Protein AF-A0A7C1I0R9-F1 (afdb_monomer_lite)

Secondary structure (DSSP, 8-state):
--HHHHHHHHHHHHHHHHSSS--EEEEEEEEEE-SSEEEEEEEEEEEEETTEEEEEEEEEEEEETTEEEEEEEEE-HHHHHHHHHHH-

Structure (mmCIF, N/CA/C/O backbone):
data_AF-A0A7C1I0R9-F1
#
_entry.id   AF-A0A7C1I0R9-F1
#
loop_
_atom_site.group_PDB
_atom_site.id
_atom_site.type_symbol
_atom_site.label_atom_id
_atom_site.label_alt_id
_atom_site.label_comp_id
_atom_site.label_asym_id
_atom_site.label_entity_id
_atom_site.label_seq_id
_atom_site.pdbx_PDB_ins_code
_atom_site.Cartn_x
_atom_site.Cartn_y
_atom_site.Cartn_z
_atom_site.occupancy
_atom_site.B_iso_or_equiv
_atom_site.auth_seq_id
_atom_site.auth_comp_id
_atom_site.auth_asym_id
_atom_site.auth_atom_id
_atom_site.pdbx_PDB_model_num
ATOM 1 N N . MET A 1 1 ? 15.941 -1.181 -44.575 1.00 53.53 1 MET A N 1
ATOM 2 C CA . MET A 1 1 ? 15.578 -0.465 -43.330 1.00 53.53 1 MET A CA 1
ATOM 3 C C . MET A 1 1 ? 16.847 0.100 -42.714 1.00 53.53 1 MET A C 1
ATOM 5 O O . MET A 1 1 ? 17.800 -0.647 -42.550 1.00 53.53 1 MET A O 1
ATOM 9 N N . HIS A 1 2 ? 16.918 1.416 -42.494 1.00 50.00 2 HIS A N 1
ATOM 10 C CA . HIS A 1 2 ? 18.142 2.071 -42.019 1.00 50.00 2 HIS A CA 1
ATOM 11 C C . HIS A 1 2 ? 18.398 1.746 -40.535 1.00 50.00 2 HIS A C 1
ATOM 13 O O . HIS A 1 2 ? 17.464 1.850 -39.739 1.00 50.00 2 HIS A O 1
ATOM 19 N N . PRO A 1 3 ? 19.640 1.426 -40.128 1.00 65.44 3 PRO A N 1
ATOM 20 C CA . PRO A 1 3 ? 19.969 0.998 -38.760 1.00 65.44 3 PRO A CA 1
ATOM 21 C C . PRO A 1 3 ? 19.609 2.043 -37.691 1.00 65.44 3 PRO A C 1
ATOM 23 O O . PRO A 1 3 ? 19.319 1.687 -36.552 1.00 65.44 3 PRO A O 1
ATOM 26 N N . ARG A 1 4 ? 19.547 3.323 -38.083 1.00 66.50 4 ARG A N 1
ATOM 27 C CA . ARG A 1 4 ? 19.121 4.455 -37.243 1.00 66.50 4 ARG A CA 1
ATOM 28 C C . ARG A 1 4 ? 17.641 4.398 -36.844 1.00 66.50 4 ARG A C 1
ATOM 30 O O . ARG A 1 4 ? 17.285 4.814 -35.751 1.00 66.50 4 ARG A O 1
ATOM 37 N N . ILE A 1 5 ? 16.783 3.861 -37.712 1.00 69.50 5 ILE A N 1
ATOM 38 C CA . ILE A 1 5 ? 15.339 3.735 -37.452 1.00 69.50 5 ILE A CA 1
ATOM 39 C C . ILE A 1 5 ? 15.087 2.620 -36.431 1.00 69.50 5 ILE A C 1
ATOM 41 O O . ILE A 1 5 ? 14.241 2.768 -35.556 1.00 69.50 5 ILE A O 1
ATOM 45 N N . LEU A 1 6 ? 15.866 1.536 -36.500 1.00 69.06 6 LEU A N 1
ATOM 46 C CA . LEU A 1 6 ? 15.765 0.414 -35.565 1.00 69.06 6 LEU A CA 1
ATOM 47 C C . LEU A 1 6 ? 16.173 0.821 -34.140 1.00 69.06 6 LEU A C 1
ATOM 49 O O . LEU A 1 6 ? 15.535 0.425 -33.171 1.00 69.06 6 LEU A O 1
ATOM 53 N N . THR A 1 7 ? 17.215 1.649 -34.018 1.00 73.19 7 THR A N 1
ATOM 54 C CA . THR A 1 7 ? 17.691 2.163 -32.723 1.00 73.19 7 THR A CA 1
ATOM 55 C C . THR A 1 7 ? 16.699 3.138 -32.102 1.00 73.19 7 THR A C 1
ATOM 57 O O . THR A 1 7 ? 16.444 3.057 -30.907 1.00 73.19 7 THR A O 1
ATOM 60 N N . LEU A 1 8 ? 16.091 4.012 -32.908 1.00 71.94 8 LEU A N 1
ATOM 61 C CA . LEU A 1 8 ? 15.020 4.904 -32.457 1.00 71.94 8 LEU A CA 1
ATOM 62 C C . LEU A 1 8 ? 13.789 4.129 -31.972 1.00 71.94 8 LEU A C 1
ATOM 64 O O . LEU A 1 8 ? 13.241 4.465 -30.927 1.00 71.94 8 LEU A O 1
ATOM 68 N N . PHE A 1 9 ? 13.394 3.063 -32.676 1.00 74.50 9 PHE A N 1
ATOM 69 C CA . PHE A 1 9 ? 12.294 2.195 -32.244 1.00 74.50 9 PHE A CA 1
ATOM 70 C C . PHE A 1 9 ? 12.605 1.465 -30.934 1.00 74.50 9 PHE A C 1
ATOM 72 O O . PHE A 1 9 ? 11.744 1.387 -30.063 1.00 74.50 9 PHE A O 1
ATOM 79 N N . ALA A 1 10 ? 13.836 0.973 -30.766 1.00 72.50 10 ALA A N 1
ATOM 80 C CA . ALA A 1 10 ? 14.271 0.352 -29.518 1.00 72.50 10 ALA A CA 1
ATOM 81 C C . ALA A 1 10 ? 14.283 1.358 -28.356 1.00 72.50 10 ALA A C 1
ATOM 83 O O . ALA A 1 10 ? 13.788 1.051 -27.277 1.00 72.50 10 ALA A O 1
ATOM 84 N N . LEU A 1 11 ? 14.780 2.578 -28.579 1.00 71.75 11 LEU A N 1
ATOM 85 C CA . LEU A 1 11 ? 14.808 3.623 -27.553 1.00 71.75 11 LEU A CA 1
ATOM 86 C C . LEU A 1 11 ? 13.393 4.064 -27.153 1.00 71.75 11 LEU A C 1
ATOM 88 O O . LEU A 1 11 ? 13.111 4.264 -25.977 1.00 71.75 11 LEU A O 1
ATOM 92 N N . PHE A 1 12 ? 12.492 4.174 -28.130 1.00 69.25 12 PHE A N 1
ATOM 93 C CA . PHE A 1 12 ? 11.089 4.507 -27.908 1.00 69.25 12 PHE A CA 1
ATOM 94 C C . PHE A 1 12 ? 10.337 3.392 -27.171 1.00 69.25 12 PHE A C 1
ATOM 96 O O . PHE A 1 12 ? 9.562 3.677 -26.264 1.00 69.25 12 PHE A O 1
ATOM 103 N N . ALA A 1 13 ? 10.611 2.125 -27.498 1.00 65.44 13 ALA A N 1
ATOM 104 C CA . ALA A 1 13 ? 10.070 0.979 -26.770 1.00 65.44 13 ALA A CA 1
ATOM 105 C C . ALA A 1 13 ? 10.560 0.946 -25.315 1.00 65.44 13 ALA A C 1
ATOM 107 O O . ALA A 1 13 ? 9.771 0.675 -24.419 1.00 65.44 13 ALA A O 1
ATOM 108 N N . VAL A 1 14 ? 11.828 1.287 -25.066 1.00 64.69 14 VAL A N 1
ATOM 109 C CA . VAL A 1 14 ? 12.365 1.427 -23.705 1.00 64.69 14 VAL A CA 1
ATOM 110 C C . VAL A 1 14 ? 11.669 2.575 -22.969 1.00 64.69 14 VAL A C 1
ATOM 112 O O . VAL A 1 14 ? 11.171 2.369 -21.870 1.00 64.69 14 VAL A O 1
ATOM 115 N N . LEU A 1 15 ? 11.544 3.754 -23.584 1.00 61.66 15 LEU A N 1
ATOM 116 C CA . LEU A 1 15 ? 10.880 4.922 -22.986 1.00 61.66 15 LEU A CA 1
ATOM 117 C C . LEU A 1 15 ? 9.395 4.682 -22.659 1.00 61.66 15 LEU A C 1
ATOM 119 O O . LEU A 1 15 ? 8.918 5.167 -21.638 1.00 61.66 15 LEU A O 1
ATOM 123 N N . MET A 1 16 ? 8.684 3.901 -23.476 1.00 55.16 16 MET A N 1
ATOM 124 C CA . MET A 1 16 ? 7.288 3.502 -23.235 1.00 55.16 16 MET A CA 1
ATOM 125 C C . MET A 1 16 ? 7.117 2.602 -22.001 1.00 55.16 16 MET A C 1
ATOM 127 O O . MET A 1 16 ? 6.063 2.622 -21.372 1.00 55.16 16 MET A O 1
ATOM 131 N N . ILE A 1 17 ? 8.146 1.835 -21.622 1.00 54.88 17 ILE A N 1
ATOM 132 C CA . ILE A 1 17 ? 8.133 1.034 -20.385 1.00 54.88 17 ILE A CA 1
ATOM 133 C C . ILE A 1 17 ? 8.313 1.941 -19.154 1.00 54.88 17 ILE A C 1
ATOM 135 O O . ILE A 1 17 ? 7.838 1.607 -18.076 1.00 54.88 17 ILE A O 1
ATOM 139 N N . PHE A 1 18 ? 8.950 3.106 -19.316 1.00 50.78 18 PHE A N 1
ATOM 140 C CA . PHE A 1 18 ? 9.210 4.069 -18.239 1.00 50.78 18 PHE A CA 1
ATOM 141 C C . PHE A 1 18 ? 8.140 5.167 -18.088 1.00 50.78 18 PHE A C 1
ATOM 143 O O . PHE A 1 18 ? 8.219 5.951 -17.145 1.00 50.78 18 PHE A O 1
ATOM 150 N N . SER A 1 19 ? 7.161 5.277 -18.998 1.00 45.72 19 SER A N 1
ATOM 151 C CA . SER A 1 19 ? 6.158 6.360 -18.970 1.00 45.72 19 SER A CA 1
ATOM 152 C C . SER A 1 19 ? 4.946 6.088 -18.075 1.00 45.72 19 SER A C 1
ATOM 154 O O . SER A 1 19 ? 4.220 7.017 -17.733 1.00 45.72 19 SER A O 1
ATOM 156 N N . CYS A 1 20 ? 4.718 4.836 -17.68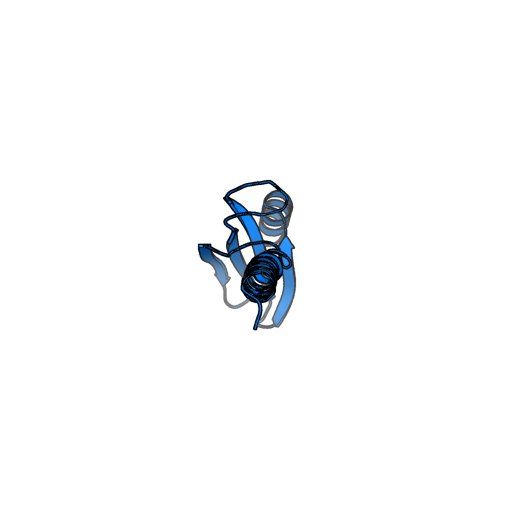3 1.00 50.34 20 CYS A N 1
ATOM 157 C CA . CYS A 1 20 ? 4.067 4.562 -16.408 1.00 50.34 20 CYS A CA 1
ATOM 158 C C . CYS A 1 20 ? 5.215 4.501 -15.421 1.00 50.34 20 CYS A C 1
ATOM 160 O O . CYS A 1 20 ? 6.116 3.689 -15.625 1.00 50.34 20 CYS A O 1
ATOM 162 N N . GLY A 1 21 ? 5.232 5.355 -14.403 1.00 45.53 21 GLY A N 1
ATOM 163 C CA . GLY A 1 21 ? 6.189 5.170 -13.328 1.00 45.53 21 GLY A CA 1
ATOM 164 C C . GLY A 1 21 ? 6.224 3.695 -12.915 1.00 45.53 21 GLY A C 1
ATOM 165 O O . GLY A 1 21 ? 5.202 3.004 -12.936 1.00 45.53 21 GLY A O 1
ATOM 166 N N . CYS A 1 22 ? 7.413 3.263 -12.501 1.00 61.94 22 CYS A N 1
ATOM 167 C CA . CYS A 1 22 ? 7.537 2.221 -11.506 1.00 61.94 22 CYS A CA 1
ATOM 168 C C . CYS A 1 22 ? 7.519 0.760 -12.016 1.00 61.94 22 CYS A C 1
ATOM 170 O O . CYS A 1 22 ? 6.511 0.062 -11.956 1.00 61.94 22 CYS A O 1
ATOM 172 N N . VAL A 1 23 ? 8.692 0.237 -12.411 1.00 67.94 23 VAL A N 1
ATOM 173 C CA . VAL A 1 23 ? 8.935 -1.222 -12.446 1.00 67.94 23 VAL A CA 1
ATOM 174 C C . VAL A 1 23 ? 8.671 -1.765 -11.042 1.00 67.94 23 VAL A C 1
ATOM 176 O O . VAL A 1 23 ? 9.483 -1.556 -10.139 1.00 67.94 23 VAL A O 1
ATOM 179 N N . GLU A 1 24 ? 7.524 -2.407 -10.837 1.00 74.31 24 GLU A N 1
ATOM 180 C CA . GLU A 1 24 ? 7.207 -3.067 -9.574 1.00 74.31 24 GLU A CA 1
ATOM 181 C C . GLU A 1 24 ? 8.145 -4.259 -9.402 1.00 74.31 24 GLU A C 1
ATOM 183 O O . GLU A 1 24 ? 8.204 -5.157 -10.243 1.00 74.31 24 GLU A O 1
ATOM 188 N N . ILE A 1 25 ? 8.922 -4.239 -8.324 1.00 83.81 25 ILE A N 1
ATOM 189 C CA . ILE A 1 25 ? 9.886 -5.299 -8.010 1.00 83.81 25 ILE A CA 1
ATOM 190 C C . ILE A 1 25 ? 9.338 -6.288 -6.987 1.00 83.81 25 ILE A C 1
ATOM 192 O O . ILE A 1 25 ? 9.905 -7.363 -6.803 1.00 83.81 25 ILE A O 1
ATOM 196 N N . GLY A 1 26 ? 8.240 -5.939 -6.321 1.00 82.75 26 GLY A N 1
ATOM 197 C CA . GLY A 1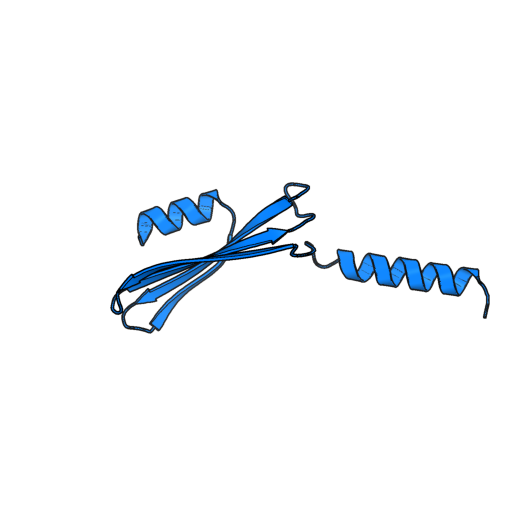 26 ? 7.561 -6.836 -5.408 1.00 82.75 26 GLY A CA 1
ATOM 198 C C . GLY A 1 26 ? 6.387 -6.177 -4.707 1.00 82.75 26 GLY A C 1
ATOM 199 O O . GLY A 1 26 ? 6.358 -4.961 -4.519 1.00 82.75 26 GLY A O 1
ATOM 200 N N . SER A 1 27 ? 5.465 -7.023 -4.261 1.00 87.38 27 SER A N 1
ATOM 201 C CA . SER A 1 27 ? 4.355 -6.643 -3.399 1.00 87.38 27 SER A CA 1
ATOM 202 C C . SER A 1 27 ? 4.298 -7.527 -2.161 1.00 87.38 27 SER A C 1
ATOM 204 O O . SER A 1 27 ? 4.633 -8.711 -2.187 1.00 87.38 27 SER A O 1
ATOM 206 N N . THR A 1 28 ? 3.893 -6.936 -1.040 1.00 87.62 28 THR A N 1
ATOM 207 C CA . THR A 1 28 ? 3.621 -7.657 0.206 1.00 87.62 28 THR A CA 1
ATOM 208 C C . THR A 1 28 ? 2.243 -7.272 0.701 1.00 87.62 28 THR A C 1
ATOM 210 O O . THR A 1 28 ? 1.956 -6.098 0.900 1.00 87.62 28 THR A O 1
ATOM 213 N N . THR A 1 29 ? 1.390 -8.264 0.933 1.00 88.31 29 THR A N 1
ATOM 214 C CA . THR A 1 29 ? 0.049 -8.043 1.481 1.00 88.31 29 THR A CA 1
ATOM 215 C C . THR A 1 29 ? 0.035 -8.338 2.972 1.00 88.31 29 THR A C 1
ATOM 217 O O . THR A 1 29 ? 0.581 -9.345 3.426 1.00 88.31 29 THR A O 1
ATOM 220 N N . ARG A 1 30 ? -0.604 -7.464 3.744 1.00 84.56 30 ARG A N 1
ATOM 221 C CA . ARG A 1 30 ? -0.908 -7.666 5.159 1.00 84.56 30 ARG A CA 1
ATOM 222 C C . ARG A 1 30 ? -2.385 -7.396 5.362 1.00 84.56 30 ARG A C 1
ATOM 224 O O . ARG A 1 30 ? -2.868 -6.334 4.995 1.00 84.56 30 ARG A O 1
ATOM 231 N N . SER A 1 31 ? -3.091 -8.344 5.960 1.00 81.25 31 SER A N 1
ATOM 232 C CA . SER A 1 31 ? -4.473 -8.143 6.377 1.00 81.25 31 SER A CA 1
ATOM 233 C C . SER A 1 31 ? -4.555 -8.244 7.894 1.00 81.25 31 SER A C 1
ATOM 235 O O . SER A 1 31 ? -3.941 -9.128 8.494 1.00 81.25 31 SER A O 1
ATOM 237 N N . ALA A 1 32 ? -5.267 -7.306 8.505 1.00 77.75 32 ALA A N 1
ATOM 238 C CA . ALA A 1 32 ? -5.552 -7.275 9.928 1.00 77.75 32 ALA A CA 1
ATOM 239 C C . ALA A 1 32 ? -7.056 -7.070 10.126 1.00 77.75 32 ALA A C 1
ATOM 241 O O . ALA A 1 32 ? -7.656 -6.221 9.473 1.00 77.75 32 ALA A O 1
ATOM 242 N N . GLY A 1 33 ? -7.665 -7.850 11.019 1.00 75.81 33 GLY A N 1
ATOM 243 C CA . GLY A 1 33 ? -9.084 -7.733 11.347 1.00 75.81 33 GLY A CA 1
ATOM 244 C C . GLY A 1 33 ? -9.806 -9.074 11.413 1.00 75.81 33 GLY A C 1
ATOM 245 O O . GLY A 1 33 ? -9.193 -10.132 11.565 1.00 75.81 33 GLY A O 1
ATOM 246 N N . ASN A 1 34 ? -11.131 -9.019 11.344 1.00 74.00 34 ASN A N 1
ATOM 247 C CA . ASN A 1 34 ? -12.027 -10.168 11.396 1.00 74.00 34 ASN A CA 1
ATOM 248 C C . ASN A 1 34 ? -13.087 -10.075 10.283 1.00 74.00 34 ASN A C 1
ATOM 250 O O . ASN A 1 34 ? -13.116 -9.131 9.505 1.00 74.00 34 ASN A O 1
ATOM 254 N N . VAL A 1 35 ? -13.996 -11.049 10.221 1.00 69.44 35 VAL A N 1
ATOM 255 C CA . VAL A 1 35 ? -15.044 -11.116 9.180 1.00 69.44 35 VAL A CA 1
ATOM 256 C C . VAL A 1 35 ? -15.985 -9.894 9.185 1.00 69.44 35 VAL A C 1
ATOM 258 O O . VAL A 1 35 ? -16.630 -9.602 8.180 1.00 69.44 35 VAL A O 1
ATOM 261 N N . LEU A 1 36 ? -16.085 -9.173 10.306 1.00 72.75 36 LEU A N 1
ATOM 262 C CA . LEU A 1 36 ? -16.966 -8.010 10.450 1.00 72.75 36 LEU A CA 1
ATOM 263 C C . LEU A 1 36 ? -16.277 -6.699 10.063 1.00 72.75 36 LEU A C 1
ATOM 265 O O . LEU A 1 36 ? -16.946 -5.789 9.574 1.00 72.75 36 LEU A O 1
ATOM 269 N N . ALA A 1 37 ? -14.967 -6.603 10.272 1.00 80.88 37 ALA A N 1
ATOM 270 C CA . ALA A 1 37 ? -14.142 -5.484 9.852 1.00 80.88 37 ALA A CA 1
ATOM 271 C C . ALA A 1 37 ? -12.723 -5.983 9.554 1.00 80.88 37 ALA A C 1
ATOM 273 O O . ALA A 1 37 ? -12.034 -6.449 10.466 1.00 80.88 37 ALA A O 1
ATOM 274 N N . ASP A 1 38 ? -12.293 -5.875 8.296 1.00 84.88 38 ASP A N 1
ATOM 275 C CA . ASP A 1 38 ? -10.922 -6.168 7.878 1.00 84.88 38 ASP A CA 1
ATOM 276 C C . ASP A 1 38 ? -10.280 -4.968 7.186 1.00 84.88 38 ASP A C 1
ATOM 278 O O . ASP A 1 38 ? -10.935 -4.195 6.485 1.00 84.88 38 ASP A O 1
ATOM 282 N N . VAL A 1 39 ? -8.984 -4.809 7.421 1.00 86.12 39 VAL A N 1
ATOM 283 C CA . VAL A 1 39 ? -8.123 -3.856 6.734 1.00 86.12 39 VAL A CA 1
ATOM 284 C C . VAL A 1 39 ? -7.056 -4.662 6.013 1.00 86.12 39 VAL A C 1
ATOM 286 O O . VAL A 1 39 ? -6.253 -5.365 6.627 1.00 86.12 39 VAL A O 1
ATOM 289 N N . GLU A 1 40 ? -7.049 -4.573 4.694 1.00 89.62 40 GLU A N 1
ATOM 290 C CA . GLU A 1 40 ? -6.054 -5.158 3.811 1.00 89.62 40 GLU A CA 1
ATOM 291 C C . GLU A 1 40 ? -5.147 -4.043 3.288 1.00 89.62 40 GLU A C 1
ATOM 293 O O . GLU A 1 40 ? -5.610 -3.061 2.714 1.00 89.62 40 GLU A O 1
ATOM 298 N N . ILE A 1 41 ? -3.846 -4.187 3.516 1.00 89.50 41 ILE A N 1
ATOM 299 C CA . ILE A 1 41 ? -2.807 -3.252 3.093 1.00 89.50 41 ILE A CA 1
ATOM 300 C C . ILE A 1 41 ? -1.873 -4.012 2.158 1.00 89.50 41 ILE A C 1
ATOM 302 O O . ILE A 1 41 ? -1.252 -5.002 2.556 1.00 89.50 41 ILE A O 1
ATOM 306 N N . VAL A 1 42 ? -1.750 -3.544 0.924 1.00 91.00 42 VAL A N 1
ATOM 307 C CA . VAL A 1 42 ? -0.804 -4.058 -0.064 1.00 91.00 42 VAL A CA 1
ATOM 308 C C . VAL A 1 42 ? 0.313 -3.035 -0.214 1.00 91.00 42 VAL A C 1
ATOM 310 O O . VAL A 1 42 ? 0.097 -1.923 -0.678 1.00 91.00 42 VAL A O 1
ATOM 313 N N . GLU A 1 43 ? 1.517 -3.391 0.219 1.00 90.62 43 GLU A N 1
ATOM 314 C CA . GLU A 1 43 ? 2.721 -2.598 -0.015 1.00 90.62 43 GLU A CA 1
ATOM 315 C C . GLU A 1 43 ? 3.292 -2.971 -1.383 1.00 90.62 43 GLU A C 1
ATOM 317 O O . GLU A 1 43 ? 3.694 -4.116 -1.585 1.00 90.62 43 GLU A O 1
ATOM 322 N N . HIS A 1 44 ? 3.365 -2.006 -2.291 1.00 88.50 44 HIS A N 1
ATOM 323 C CA . HIS A 1 44 ? 4.005 -2.121 -3.595 1.00 88.50 44 HIS A CA 1
ATOM 324 C C . HIS A 1 44 ? 5.373 -1.451 -3.545 1.00 88.50 44 HIS A C 1
ATOM 326 O O . HIS A 1 44 ? 5.489 -0.275 -3.195 1.00 88.50 44 HIS A O 1
ATOM 332 N N . THR A 1 45 ? 6.419 -2.196 -3.893 1.00 86.75 45 THR A N 1
ATOM 333 C CA . THR A 1 45 ? 7.775 -1.660 -4.009 1.00 86.75 45 THR A CA 1
ATOM 334 C C . THR A 1 45 ? 8.137 -1.503 -5.470 1.00 86.75 45 THR A C 1
ATOM 336 O O . THR A 1 45 ? 8.066 -2.444 -6.261 1.00 86.75 45 THR A O 1
ATOM 339 N N . TYR A 1 46 ? 8.608 -0.316 -5.802 1.00 83.50 46 TYR A N 1
ATOM 340 C CA . TYR A 1 46 ? 8.899 0.091 -7.155 1.00 83.50 46 TYR A CA 1
ATOM 341 C C . TYR A 1 46 ? 10.359 0.477 -7.303 1.00 83.50 46 TYR A C 1
ATOM 343 O O . TYR A 1 46 ? 10.894 1.217 -6.488 1.00 83.50 46 TYR A O 1
ATOM 351 N N . LEU A 1 47 ? 11.013 0.004 -8.362 1.00 79.06 47 LEU A N 1
ATOM 352 C CA . LEU A 1 47 ? 12.432 0.263 -8.599 1.00 79.06 47 LEU A CA 1
ATOM 353 C C . LEU A 1 47 ? 12.739 1.760 -8.718 1.00 79.06 47 LEU A C 1
ATOM 355 O O . LEU A 1 47 ? 13.790 2.203 -8.264 1.00 79.06 47 LEU A O 1
ATOM 359 N N . TRP A 1 48 ? 11.826 2.516 -9.326 1.00 74.94 48 TRP A N 1
ATOM 360 C CA . TRP A 1 48 ? 11.957 3.948 -9.556 1.00 74.94 48 TRP A CA 1
ATOM 361 C C . TRP A 1 48 ? 10.583 4.604 -9.465 1.00 74.94 48 TRP A C 1
ATOM 363 O O . TRP A 1 48 ? 9.720 4.286 -10.283 1.00 74.94 48 TRP A O 1
ATOM 373 N N . GLY A 1 49 ? 10.385 5.481 -8.484 1.00 71.75 49 GLY A N 1
ATOM 374 C CA . GLY A 1 49 ? 9.162 6.264 -8.314 1.00 71.75 49 GLY A CA 1
ATOM 375 C C . GLY A 1 49 ? 9.464 7.739 -8.070 1.00 71.75 49 GLY A C 1
ATOM 376 O O . GLY A 1 49 ? 10.610 8.179 -8.185 1.00 71.75 49 GLY A O 1
ATOM 377 N N . ASP A 1 50 ? 8.427 8.504 -7.737 1.00 71.38 50 ASP A N 1
ATOM 378 C CA . ASP A 1 50 ? 8.522 9.963 -7.592 1.00 71.38 50 ASP A CA 1
ATOM 379 C C . ASP A 1 50 ? 9.464 10.390 -6.450 1.00 71.38 50 ASP A C 1
ATOM 381 O O . ASP A 1 50 ? 10.130 11.420 -6.547 1.00 71.38 50 ASP A O 1
ATOM 385 N N . ASP A 1 51 ? 9.604 9.550 -5.418 1.00 73.00 51 ASP A N 1
ATOM 386 C CA . ASP A 1 51 ? 10.513 9.767 -4.282 1.00 73.00 51 ASP A CA 1
ATOM 387 C C . ASP A 1 51 ? 11.948 9.248 -4.526 1.00 73.00 51 ASP A C 1
ATOM 389 O O . ASP A 1 51 ? 12.808 9.349 -3.648 1.00 73.00 51 ASP A O 1
ATOM 393 N N . GLY A 1 52 ? 12.228 8.676 -5.704 1.00 77.69 52 GLY A N 1
ATOM 394 C CA . GLY A 1 52 ? 13.541 8.152 -6.088 1.00 77.69 52 GLY A CA 1
ATOM 395 C C . GLY A 1 52 ? 13.594 6.623 -6.246 1.00 77.69 52 GLY A C 1
ATOM 396 O O . GLY A 1 52 ? 12.597 5.987 -6.594 1.00 77.69 52 GLY A O 1
ATOM 397 N N . PRO A 1 53 ? 14.773 5.994 -6.076 1.00 78.44 53 PRO A N 1
ATOM 398 C CA . PRO A 1 53 ? 14.903 4.548 -6.215 1.00 78.44 53 PRO A CA 1
ATOM 399 C C . PRO A 1 53 ? 14.234 3.809 -5.047 1.00 78.44 53 PRO A C 1
ATOM 401 O O . PRO A 1 53 ? 14.357 4.224 -3.897 1.00 78.44 53 PRO A O 1
ATOM 404 N N . PHE A 1 54 ? 13.592 2.670 -5.327 1.00 81.88 54 PHE A N 1
ATOM 405 C CA . PHE A 1 54 ? 12.907 1.829 -4.328 1.00 81.88 54 PHE A CA 1
ATOM 406 C C . PHE A 1 54 ? 11.732 2.510 -3.599 1.00 81.88 54 PHE A C 1
ATOM 408 O O . PHE A 1 54 ? 11.509 2.271 -2.409 1.00 81.88 54 PHE A O 1
ATOM 415 N N . THR A 1 55 ? 10.962 3.344 -4.303 1.00 85.56 55 THR A N 1
ATOM 416 C CA . THR A 1 55 ? 9.746 3.964 -3.760 1.00 85.56 55 THR A CA 1
ATOM 417 C C . THR A 1 55 ? 8.716 2.909 -3.368 1.00 85.56 55 THR A C 1
ATOM 419 O O . THR A 1 55 ? 8.488 1.934 -4.087 1.00 85.56 55 THR A O 1
ATOM 422 N N . LYS A 1 56 ? 8.063 3.123 -2.225 1.00 86.19 56 LYS A N 1
ATOM 423 C CA . LYS A 1 56 ? 6.976 2.275 -1.740 1.00 86.19 56 LYS A CA 1
ATOM 424 C C . LYS A 1 56 ? 5.665 3.033 -1.787 1.00 86.19 56 LYS A C 1
ATOM 426 O O . LYS A 1 56 ? 5.574 4.111 -1.205 1.00 86.19 56 LYS A O 1
ATOM 431 N N . LEU A 1 57 ? 4.662 2.442 -2.422 1.00 88.00 57 LEU A N 1
ATOM 432 C CA . LEU A 1 57 ? 3.285 2.917 -2.348 1.00 88.00 57 LEU A CA 1
ATOM 433 C C . LEU A 1 57 ? 2.412 1.837 -1.730 1.00 88.00 57 LEU A C 1
ATOM 435 O O . LEU A 1 57 ? 2.744 0.653 -1.771 1.00 88.00 57 LEU A O 1
ATOM 439 N N . TYR A 1 58 ? 1.298 2.255 -1.1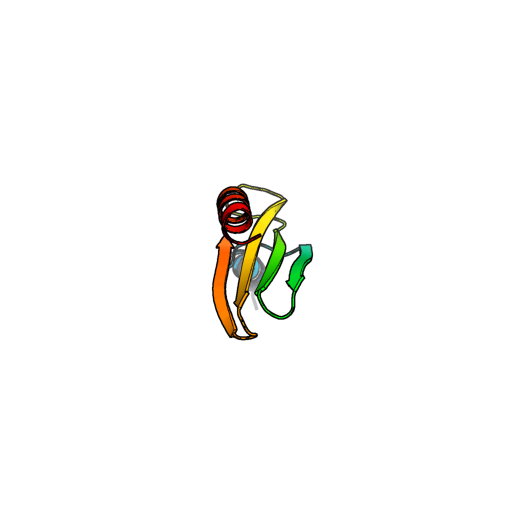53 1.00 89.38 58 TYR A N 1
ATOM 440 C CA . TYR A 1 58 ? 0.404 1.374 -0.428 1.00 89.38 58 TYR A CA 1
ATOM 441 C C . TYR A 1 58 ? -0.986 1.431 -1.052 1.00 89.38 58 TYR A C 1
ATOM 443 O O . TYR A 1 58 ? -1.523 2.508 -1.298 1.00 89.38 58 TYR A O 1
ATOM 451 N N . ASP A 1 59 ? -1.584 0.270 -1.271 1.00 91.75 59 ASP A N 1
ATOM 452 C CA . ASP A 1 59 ? -3.006 0.142 -1.556 1.00 91.75 59 ASP A CA 1
ATOM 453 C C . ASP A 1 59 ? -3.69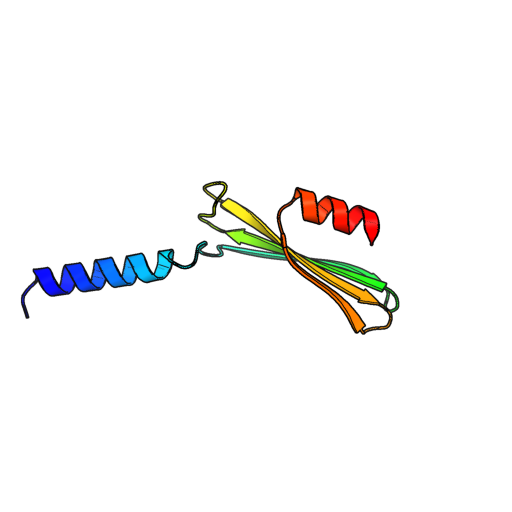4 -0.320 -0.271 1.00 91.75 59 ASP A C 1
ATOM 455 O O . ASP A 1 59 ? -3.230 -1.242 0.399 1.00 91.75 59 ASP A O 1
ATOM 459 N N . ILE A 1 60 ? -4.787 0.335 0.107 1.00 89.44 60 ILE A N 1
ATOM 460 C CA . ILE A 1 60 ? -5.514 0.056 1.344 1.00 89.44 60 ILE A CA 1
ATOM 461 C C . ILE A 1 60 ? -6.964 -0.216 1.010 1.00 89.44 60 ILE A C 1
ATOM 463 O O . ILE A 1 60 ? -7.655 0.613 0.416 1.00 89.44 60 ILE A O 1
ATOM 467 N N . ARG A 1 61 ? -7.441 -1.369 1.459 1.00 90.31 61 ARG A N 1
ATOM 468 C CA . ARG A 1 61 ? -8.830 -1.777 1.366 1.00 90.31 61 ARG A CA 1
ATOM 469 C C . ARG A 1 61 ? -9.374 -2.006 2.765 1.00 90.31 61 ARG A C 1
ATOM 471 O O . ARG A 1 61 ? -8.834 -2.804 3.517 1.00 90.31 61 ARG A O 1
ATOM 478 N N . VAL A 1 62 ? -10.444 -1.304 3.109 1.00 88.75 62 VAL A N 1
ATOM 479 C CA . VAL A 1 62 ? -11.181 -1.518 4.355 1.00 88.75 62 VAL A CA 1
ATOM 480 C C . VAL A 1 62 ? -12.509 -2.154 3.999 1.00 88.75 62 VAL A C 1
ATOM 482 O O . VAL A 1 62 ? -13.295 -1.571 3.246 1.00 88.75 62 VAL A O 1
ATOM 485 N N . ARG A 1 63 ? -12.768 -3.332 4.557 1.00 89.88 63 ARG A N 1
ATOM 486 C CA . ARG A 1 63 ? -14.038 -4.040 4.447 1.00 89.88 63 ARG A CA 1
ATOM 487 C C . ARG A 1 63 ? -14.779 -4.000 5.767 1.00 89.88 63 ARG A C 1
ATOM 489 O O . ARG A 1 63 ? -14.192 -4.189 6.826 1.00 89.88 63 ARG A O 1
ATOM 496 N N . SER A 1 64 ? -16.088 -3.800 5.702 1.00 86.81 64 SER A N 1
ATOM 497 C CA . SER A 1 64 ? -16.986 -3.957 6.842 1.00 86.81 64 SER A CA 1
ATOM 498 C C . SER A 1 64 ? -18.195 -4.775 6.420 1.00 86.81 64 SER A C 1
ATOM 500 O O . SER A 1 64 ? -18.767 -4.535 5.359 1.00 86.81 64 SER A O 1
ATOM 502 N N . PHE A 1 65 ? -18.555 -5.780 7.219 1.00 87.31 65 PHE A N 1
ATOM 503 C CA . PHE A 1 65 ? -19.615 -6.744 6.903 1.00 87.31 65 PHE A CA 1
ATOM 504 C C . PHE A 1 65 ? -19.455 -7.390 5.512 1.00 87.31 65 PHE A C 1
ATOM 506 O O . PHE A 1 65 ? -20.435 -7.651 4.818 1.00 87.31 65 PHE A O 1
ATOM 513 N N . GLY A 1 66 ? -18.207 -7.626 5.091 1.00 80.81 66 GLY A N 1
ATOM 514 C CA . GLY A 1 66 ? -17.881 -8.187 3.776 1.00 80.81 66 GLY A CA 1
ATOM 515 C C . GLY A 1 66 ? -18.045 -7.225 2.591 1.00 80.81 66 GLY A C 1
ATOM 516 O O . GLY A 1 66 ? -17.930 -7.666 1.450 1.00 80.81 66 GLY A O 1
ATOM 517 N N . VAL A 1 67 ? -18.299 -5.935 2.833 1.00 84.31 67 VAL A N 1
ATOM 518 C CA . VAL A 1 67 ? -18.435 -4.896 1.800 1.00 84.31 67 VAL A CA 1
ATOM 519 C C . VAL A 1 67 ? -17.237 -3.952 1.850 1.00 84.31 67 VAL A C 1
ATOM 521 O O . VAL A 1 67 ? -16.836 -3.528 2.932 1.00 84.31 67 VAL A O 1
ATOM 524 N N . ASP A 1 68 ? -16.687 -3.594 0.688 1.00 86.31 68 ASP A N 1
ATOM 525 C CA . ASP A 1 68 ? -15.625 -2.589 0.571 1.00 86.31 68 ASP A CA 1
ATOM 526 C C . ASP A 1 68 ? -16.171 -1.204 0.957 1.00 86.31 68 ASP A C 1
ATOM 528 O O . ASP A 1 68 ? -17.007 -0.628 0.259 1.00 86.31 68 ASP A O 1
ATOM 532 N N . VAL A 1 69 ? -15.695 -0.663 2.079 1.00 88.25 69 VAL A N 1
ATOM 533 C CA . VAL A 1 69 ? -16.072 0.669 2.584 1.00 88.25 69 VAL A CA 1
ATOM 534 C C . VAL A 1 69 ? -15.074 1.727 2.126 1.00 88.25 69 VAL A C 1
ATOM 536 O O . VAL A 1 69 ? -15.437 2.881 1.903 1.00 88.25 69 VAL A O 1
ATOM 539 N N . LEU A 1 70 ? -13.808 1.339 1.978 1.00 87.19 70 LEU A N 1
ATOM 540 C CA . LEU A 1 70 ? -12.740 2.218 1.524 1.00 87.19 70 LEU A CA 1
ATOM 541 C C . LEU A 1 70 ? -11.784 1.435 0.632 1.00 87.19 70 LEU A C 1
ATOM 543 O O . LEU A 1 70 ? -11.367 0.335 0.983 1.00 87.19 70 LEU A O 1
ATOM 547 N N . ASN A 1 71 ? -11.426 2.016 -0.507 1.00 90.62 71 ASN A N 1
ATOM 548 C CA . ASN A 1 71 ? -10.427 1.471 -1.413 1.00 90.62 71 ASN A CA 1
ATOM 549 C C . ASN A 1 71 ? -9.569 2.631 -1.911 1.00 90.62 71 ASN A C 1
ATOM 551 O O . ASN A 1 71 ? -10.025 3.459 -2.700 1.00 90.62 71 ASN A O 1
ATOM 555 N N . LEU A 1 72 ? -8.359 2.719 -1.379 1.00 88.19 72 LEU A N 1
ATOM 556 C CA . LEU A 1 72 ? -7.383 3.742 -1.712 1.00 88.19 72 LEU A CA 1
ATOM 557 C C . LEU A 1 72 ? -6.184 3.067 -2.357 1.00 88.19 72 LEU A C 1
ATOM 559 O O . LEU A 1 72 ? -5.757 2.006 -1.911 1.00 88.19 72 LEU A O 1
ATOM 563 N N . LYS A 1 73 ? -5.658 3.682 -3.412 1.00 88.81 73 LYS A N 1
ATOM 564 C CA . LYS A 1 73 ? -4.534 3.147 -4.174 1.00 88.81 73 LYS A CA 1
ATOM 565 C C . LYS A 1 73 ? -3.406 4.146 -4.255 1.00 88.81 73 LYS A C 1
ATOM 567 O O . LYS A 1 73 ? -3.668 5.342 -4.367 1.00 88.81 73 LYS A O 1
ATOM 572 N N . GLY A 1 74 ? -2.182 3.637 -4.263 1.00 85.50 74 GLY A N 1
ATOM 573 C CA . GLY A 1 74 ? -0.986 4.444 -4.446 1.00 85.50 74 GLY A CA 1
ATOM 574 C C . GLY A 1 74 ? -0.785 5.483 -3.345 1.00 85.50 74 GLY A C 1
ATOM 575 O O . GLY A 1 74 ? -0.238 6.545 -3.624 1.00 85.50 74 GLY A O 1
ATOM 576 N N . VAL A 1 75 ? -1.254 5.218 -2.121 1.00 88.00 75 VAL A N 1
ATOM 577 C CA . VAL A 1 75 ? -1.083 6.161 -1.014 1.00 88.00 75 VAL A CA 1
ATOM 578 C C . VAL A 1 75 ? 0.332 6.086 -0.462 1.00 88.00 75 VAL A C 1
ATOM 580 O O . VAL A 1 75 ? 1.003 5.048 -0.500 1.00 88.00 75 VAL A O 1
ATOM 583 N N . THR A 1 76 ? 0.79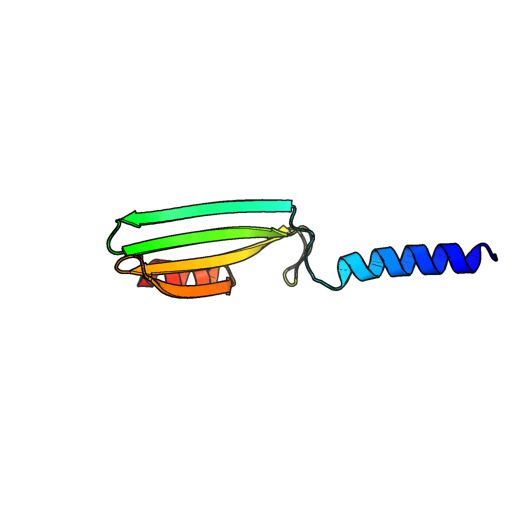0 7.208 0.069 1.00 88.31 76 THR A N 1
ATOM 584 C CA . THR A 1 76 ? 2.090 7.299 0.722 1.00 88.31 76 THR A CA 1
ATOM 585 C C . THR A 1 76 ? 2.086 6.548 2.050 1.00 88.31 76 THR A C 1
ATOM 587 O O . THR A 1 76 ? 1.046 6.238 2.638 1.00 88.31 76 THR A O 1
ATOM 590 N N . ARG A 1 77 ? 3.283 6.296 2.583 1.00 86.25 77 ARG A N 1
ATOM 591 C CA . ARG A 1 77 ? 3.433 5.663 3.895 1.00 86.25 77 ARG A CA 1
ATOM 592 C C . ARG A 1 77 ? 2.720 6.433 5.014 1.00 86.25 77 ARG A C 1
ATOM 594 O O . ARG A 1 77 ? 2.108 5.809 5.872 1.00 86.25 77 ARG A O 1
ATOM 601 N N . GLN A 1 78 ? 2.795 7.765 5.010 1.00 87.00 78 GLN A N 1
ATOM 602 C CA . GLN A 1 78 ? 2.172 8.596 6.049 1.00 87.00 78 GLN A CA 1
ATOM 603 C C . GLN A 1 78 ? 0.645 8.501 6.008 1.00 87.00 78 GLN A C 1
ATOM 605 O O . GLN A 1 78 ? 0.002 8.374 7.048 1.00 87.00 78 GLN A O 1
ATOM 610 N N . GLU A 1 79 ? 0.063 8.518 4.808 1.00 86.88 79 GLU A N 1
ATOM 611 C CA . GLU A 1 79 ? -1.376 8.324 4.623 1.00 86.88 79 GLU A CA 1
ATOM 612 C C . GLU A 1 79 ? -1.799 6.924 5.062 1.00 86.88 79 GLU A C 1
ATOM 614 O O . GLU A 1 79 ? -2.803 6.779 5.757 1.00 86.88 79 GLU A O 1
ATOM 619 N N . MET A 1 80 ? -1.003 5.904 4.727 1.00 88.06 80 MET A N 1
ATOM 620 C CA . MET A 1 80 ? -1.244 4.537 5.175 1.00 88.06 80 MET A CA 1
ATOM 621 C C . MET A 1 80 ? -1.245 4.416 6.695 1.00 88.06 80 MET A C 1
ATOM 623 O O . MET A 1 80 ? -2.200 3.877 7.248 1.00 88.06 80 MET A O 1
ATOM 627 N N . GLU A 1 81 ? -0.245 4.974 7.378 1.00 88.62 81 GLU A N 1
ATOM 628 C CA . GLU A 1 81 ? -0.168 4.964 8.843 1.00 88.62 81 GLU A CA 1
ATOM 629 C C . GLU A 1 81 ? -1.355 5.718 9.475 1.00 88.62 81 GLU A C 1
ATOM 631 O O . GLU A 1 81 ? -1.938 5.246 10.453 1.00 88.62 81 GLU A O 1
ATOM 636 N N . ALA A 1 82 ? -1.784 6.840 8.886 1.00 87.56 82 ALA A N 1
ATOM 637 C CA . ALA A 1 82 ? -2.953 7.590 9.349 1.00 87.56 82 ALA A CA 1
ATOM 638 C C . ALA A 1 82 ? -4.273 6.814 9.172 1.00 87.56 82 ALA A C 1
ATOM 640 O O . ALA A 1 82 ? -5.148 6.861 10.039 1.00 87.56 82 ALA A O 1
ATOM 641 N N . ILE A 1 83 ? -4.428 6.088 8.062 1.00 85.25 83 ILE A N 1
ATOM 642 C CA . ILE A 1 83 ? -5.602 5.245 7.795 1.00 85.25 83 ILE A CA 1
ATOM 643 C C . ILE A 1 83 ? -5.586 4.024 8.714 1.00 85.25 83 ILE A C 1
ATOM 645 O O . ILE A 1 83 ? -6.609 3.701 9.314 1.00 85.25 83 ILE A O 1
ATOM 649 N N . GLN A 1 84 ? -4.429 3.387 8.886 1.00 83.06 84 GLN A N 1
ATOM 650 C CA . GLN A 1 84 ? -4.271 2.259 9.794 1.00 83.06 84 GLN A CA 1
ATOM 651 C C . GLN A 1 84 ? -4.606 2.657 11.234 1.00 83.06 84 GLN A C 1
ATOM 653 O O . GLN A 1 84 ? -5.350 1.941 11.885 1.00 83.06 84 GLN A O 1
ATOM 658 N N . ALA A 1 85 ? -4.162 3.823 11.710 1.00 84.31 85 ALA A N 1
ATOM 659 C CA . ALA A 1 85 ? -4.514 4.318 13.043 1.00 84.31 85 ALA A CA 1
ATOM 660 C C . ALA A 1 85 ? -6.014 4.631 13.218 1.00 84.31 85 ALA A C 1
ATOM 662 O O . ALA A 1 85 ? -6.504 4.708 14.343 1.00 84.31 85 ALA A O 1
ATOM 663 N N . LYS A 1 86 ? -6.743 4.860 12.118 1.00 81.69 86 LYS A N 1
ATOM 664 C CA . LYS A 1 86 ? -8.177 5.169 12.138 1.00 81.69 86 LYS A CA 1
ATOM 665 C C . LYS A 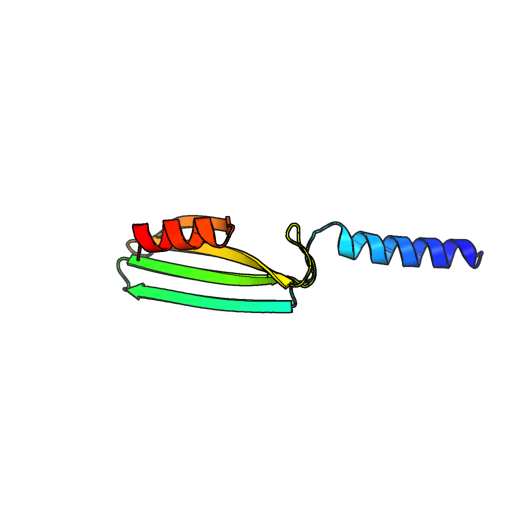1 86 ? -9.062 3.920 12.064 1.00 81.69 86 LYS A C 1
ATOM 667 O O . LYS A 1 86 ? -10.169 3.954 12.598 1.00 81.69 86 LYS A O 1
ATOM 672 N N . TYR A 1 87 ? -8.618 2.873 11.366 1.00 74.75 87 TYR A N 1
ATOM 673 C CA . TYR A 1 87 ? -9.435 1.692 11.048 1.00 74.75 87 TYR A CA 1
ATOM 674 C C . TYR A 1 87 ? -8.890 0.359 11.593 1.00 74.75 87 TYR A C 1
ATOM 676 O O . TYR A 1 87 ? -9.623 -0.627 11.544 1.00 74.75 87 TYR A O 1
ATOM 684 N N . GLY A 1 88 ? -7.642 0.310 12.069 1.00 65.81 88 GLY A N 1
ATOM 685 C CA . GLY A 1 88 ? -7.006 -0.859 12.695 1.00 65.81 88 GLY A CA 1
ATOM 686 C C . GLY A 1 88 ? -6.918 -0.738 14.209 1.00 65.81 88 GLY A C 1
ATOM 687 O O . GLY A 1 88 ? -6.878 -1.808 14.854 1.00 65.81 88 GLY A O 1
#

Foldseek 3Di:
DDPVVVVVVVVVVVVVVPPPPFPFPDKDWDWDDDLQKIKIKIWTWGCADPVGGGAIFIWIFIDGNNHTPDTDGRHHPVVVVVVVVVRD

Radius of gyration: 18.65 Å; chains: 1; bounding box: 40×21×56 Å

Sequence (88 aa):
MHPRILTLFALFAVLMIFSCGCVEIGSTTRSAGNVLADVEIVEHTYLWGDDGPFTKLYDIRVRSFGVDVLNLKGVTRQEMEAIQAKYG

pLDDT: mean 78.18, std 11.81, range [45.53, 91.75]